Protein AF-A0A9P4TTK1-F1 (afdb_monomer_lite)

Secondary structure (DSSP, 8-state):
--B---S---TTS---EEEEEEPTT--HHHHHHHHTS--GGGEEEEPPTTT-SSS-EEEEES--HHHHHHHHH-TTEEEE-

pLDDT: mean 83.48, std 12.67, range [45.62, 93.31]

Structure (mmCIF, N/CA/C/O backbone):
data_AF-A0A9P4TTK1-F1
#
_entry.id   AF-A0A9P4TTK1-F1
#
loop_
_atom_site.group_PDB
_atom_site.id
_atom_site.type_symbol
_atom_site.label_atom_id
_atom_site.label_alt_id
_atom_site.label_comp_id
_atom_site.label_asym_id
_atom_site.label_entity_id
_atom_site.label_seq_id
_atom_site.pdbx_PDB_ins_code
_atom_site.Cartn_x
_atom_site.Cartn_y
_atom_site.Cartn_z
_atom_site.occupancy
_atom_site.B_iso_or_equiv
_atom_site.auth_seq_id
_atom_site.auth_comp_id
_atom_site.auth_asym_id
_atom_site.auth_atom_id
_atom_site.pdbx_PDB_model_num
ATOM 1 N N . ALA A 1 1 ? -4.614 -8.613 2.523 1.00 83.19 1 ALA A N 1
ATOM 2 C CA . ALA A 1 1 ? -5.023 -8.235 1.157 1.00 83.19 1 ALA A CA 1
ATOM 3 C C . ALA A 1 1 ? -4.635 -9.273 0.084 1.00 83.19 1 ALA A C 1
ATOM 5 O O . ALA A 1 1 ? -3.458 -9.645 -0.019 1.00 83.19 1 ALA A O 1
ATOM 6 N N . PRO A 1 2 ? -5.587 -9.759 -0.738 1.00 86.75 2 PRO A N 1
ATOM 7 C CA . PRO A 1 2 ? -5.292 -10.509 -1.961 1.00 86.75 2 PRO A CA 1
ATOM 8 C C . PRO A 1 2 ? -4.568 -9.644 -3.009 1.00 86.75 2 PRO A C 1
ATOM 10 O O . PRO A 1 2 ? -4.769 -8.433 -3.067 1.00 86.75 2 PRO A O 1
ATOM 13 N N . MET A 1 3 ? -3.747 -10.286 -3.846 1.00 80.56 3 MET A N 1
ATOM 14 C CA . MET A 1 3 ? -3.145 -9.667 -5.031 1.00 80.56 3 MET A CA 1
ATOM 15 C C . MET A 1 3 ? -4.042 -9.938 -6.245 1.00 80.56 3 MET A C 1
ATOM 17 O O . MET A 1 3 ? -4.418 -11.089 -6.480 1.00 80.56 3 MET A O 1
ATOM 21 N N . ARG A 1 4 ? -4.410 -8.896 -6.990 1.00 81.00 4 ARG A N 1
ATOM 22 C CA . ARG A 1 4 ? -5.273 -8.960 -8.172 1.00 81.00 4 ARG A CA 1
ATOM 23 C C . ARG A 1 4 ? -4.493 -8.499 -9.388 1.00 81.00 4 ARG A C 1
ATOM 25 O O . ARG A 1 4 ? -4.360 -7.314 -9.637 1.00 81.00 4 ARG A O 1
ATOM 32 N N . ASN A 1 5 ? -4.015 -9.448 -10.179 1.00 68.19 5 ASN A N 1
ATOM 33 C CA . ASN A 1 5 ? -3.295 -9.108 -11.395 1.00 68.19 5 ASN A CA 1
ATOM 34 C C . ASN A 1 5 ? -4.302 -8.711 -12.495 1.00 68.19 5 ASN A C 1
ATOM 36 O O . ASN A 1 5 ? -4.745 -9.551 -13.279 1.00 68.19 5 ASN A O 1
ATOM 40 N N . CYS A 1 6 ? -4.731 -7.444 -12.513 1.00 57.75 6 CYS A N 1
ATOM 41 C CA . CYS A 1 6 ? -5.682 -6.923 -13.508 1.00 57.75 6 CYS A CA 1
ATOM 42 C C . CYS A 1 6 ? -5.077 -6.826 -14.919 1.00 57.75 6 CYS A C 1
ATOM 44 O O . CYS A 1 6 ? -5.804 -6.704 -15.904 1.00 57.75 6 CYS A O 1
ATOM 46 N N . ASN A 1 7 ? -3.755 -6.964 -15.038 1.00 51.12 7 ASN A N 1
ATOM 47 C CA . ASN A 1 7 ? -3.067 -7.176 -16.299 1.00 51.12 7 ASN A CA 1
ATOM 48 C C . ASN A 1 7 ? -2.552 -8.619 -16.348 1.00 51.12 7 ASN A C 1
ATOM 50 O O . ASN A 1 7 ? -1.587 -8.955 -15.674 1.00 51.12 7 ASN A O 1
ATOM 54 N N . MET A 1 8 ? -3.149 -9.469 -17.191 1.00 45.62 8 MET A N 1
ATOM 55 C CA . MET A 1 8 ? -2.547 -10.744 -17.608 1.00 45.62 8 MET A CA 1
ATOM 56 C C . MET A 1 8 ? -1.259 -10.474 -18.402 1.00 45.62 8 MET A C 1
ATOM 58 O O . MET A 1 8 ? -1.215 -10.632 -19.622 1.00 45.62 8 MET A O 1
ATOM 62 N N . LYS A 1 9 ? -0.204 -10.006 -17.741 1.00 48.94 9 LYS A N 1
ATOM 63 C CA . LYS A 1 9 ? 1.138 -10.010 -18.306 1.00 48.94 9 LYS A CA 1
ATOM 64 C C . LYS A 1 9 ? 1.877 -11.231 -17.769 1.00 48.94 9 LYS A C 1
ATOM 66 O O . LYS A 1 9 ? 1.647 -11.618 -16.624 1.00 48.94 9 LYS A O 1
ATOM 71 N N . PRO A 1 10 ? 2.701 -11.874 -18.614 1.00 47.28 10 PRO A N 1
ATOM 72 C CA . PRO A 1 10 ? 3.390 -13.100 -18.250 1.00 47.28 10 PRO A CA 1
ATOM 73 C C . PRO A 1 10 ? 4.192 -12.890 -16.967 1.00 47.28 10 PRO A C 1
ATOM 75 O O . PRO A 1 10 ? 4.783 -11.830 -16.763 1.00 47.28 10 PRO A O 1
ATOM 78 N N . GLU A 1 11 ? 4.218 -13.936 -16.151 1.00 51.62 11 GLU A N 1
ATOM 79 C CA . GLU A 1 11 ? 4.823 -14.109 -14.820 1.00 51.62 11 GLU A CA 1
ATOM 80 C C . GLU A 1 11 ? 6.310 -13.704 -14.662 1.00 51.62 11 GLU A C 1
ATOM 82 O O . GLU A 1 11 ? 6.878 -13.856 -13.588 1.00 51.62 11 GLU A O 1
ATOM 87 N N . ASN A 1 12 ? 6.923 -13.126 -15.701 1.00 47.44 12 ASN A N 1
ATOM 88 C CA . ASN A 1 12 ? 8.321 -12.696 -15.780 1.00 47.44 12 ASN A CA 1
ATOM 89 C C . ASN A 1 12 ? 8.514 -11.192 -16.074 1.00 47.44 12 ASN A C 1
ATOM 91 O O . ASN A 1 12 ? 9.624 -10.780 -16.415 1.00 47.44 12 ASN A O 1
ATOM 95 N N . GLN A 1 13 ? 7.477 -10.351 -15.983 1.00 50.22 13 GLN A N 1
ATOM 96 C CA . GLN A 1 13 ? 7.684 -8.897 -15.980 1.00 50.22 13 GLN A CA 1
ATOM 97 C C . GLN A 1 13 ? 7.901 -8.402 -14.555 1.00 50.22 13 GLN A C 1
ATOM 99 O O . GLN A 1 13 ? 7.076 -8.658 -13.681 1.00 50.22 13 GLN A O 1
ATOM 104 N N . ALA A 1 14 ? 9.002 -7.676 -14.343 1.00 55.06 14 ALA A N 1
ATOM 105 C CA . ALA A 1 14 ? 9.185 -6.873 -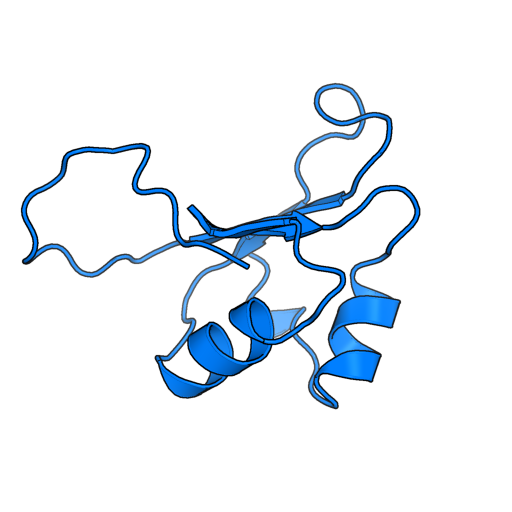13.145 1.00 55.06 14 ALA A CA 1
ATOM 106 C C . ALA A 1 14 ? 7.951 -5.973 -12.996 1.00 55.06 14 ALA A C 1
ATOM 108 O O . ALA A 1 14 ? 7.636 -5.176 -13.883 1.00 55.06 14 ALA A O 1
ATOM 109 N N . ILE A 1 15 ? 7.188 -6.181 -11.924 1.00 62.72 15 ILE A N 1
ATOM 110 C CA . ILE A 1 15 ? 6.073 -5.302 -11.596 1.00 62.72 15 ILE A CA 1
ATOM 111 C C . ILE A 1 15 ? 6.709 -4.024 -11.058 1.00 62.72 15 ILE A C 1
ATOM 113 O O . ILE A 1 15 ? 7.060 -3.938 -9.886 1.00 62.72 15 ILE A O 1
ATOM 117 N N . ASP A 1 16 ? 6.901 -3.048 -11.942 1.00 74.25 16 ASP A N 1
ATOM 118 C CA . ASP A 1 16 ? 7.511 -1.762 -11.581 1.00 74.25 16 ASP A CA 1
ATOM 119 C C . ASP A 1 16 ? 6.592 -0.913 -10.691 1.00 74.25 16 ASP A C 1
ATOM 121 O O . ASP A 1 16 ? 7.029 0.061 -10.078 1.00 74.25 16 ASP A O 1
ATOM 125 N N . ARG A 1 17 ? 5.302 -1.260 -10.631 1.00 84.19 17 ARG A N 1
ATOM 126 C CA . ARG A 1 17 ? 4.277 -0.459 -9.974 1.00 84.19 17 ARG A CA 1
ATOM 127 C C . ARG A 1 17 ? 3.135 -1.318 -9.458 1.00 84.19 17 ARG A C 1
ATOM 129 O O . ARG A 1 17 ? 2.583 -2.113 -10.212 1.00 84.19 17 ARG A O 1
ATOM 136 N N . TYR A 1 18 ? 2.747 -1.058 -8.218 1.00 88.62 18 TYR A N 1
ATOM 137 C CA . TYR A 1 18 ? 1.582 -1.628 -7.560 1.00 88.62 18 TYR A CA 1
ATOM 138 C C . TYR A 1 18 ? 0.506 -0.567 -7.358 1.00 88.62 18 TYR A C 1
ATOM 140 O O . TYR A 1 18 ? 0.810 0.598 -7.081 1.00 88.62 18 TYR A O 1
ATOM 148 N N . ILE A 1 19 ? -0.755 -0.974 -7.447 1.00 90.75 19 ILE A N 1
ATOM 149 C CA . ILE A 1 19 ? -1.896 -0.147 -7.055 1.00 90.75 19 ILE A CA 1
ATOM 150 C C . ILE A 1 19 ? -2.459 -0.709 -5.758 1.00 90.75 19 ILE A C 1
ATOM 152 O O . ILE A 1 19 ? -2.873 -1.861 -5.692 1.00 90.75 19 ILE A O 1
ATOM 156 N N . VAL A 1 20 ? -2.479 0.101 -4.706 1.00 91.75 20 VAL A N 1
ATOM 157 C CA . VAL A 1 20 ? -2.947 -0.319 -3.384 1.00 91.75 20 VAL A CA 1
ATOM 158 C C . VAL A 1 20 ? -4.284 0.341 -3.093 1.00 91.75 20 VAL A C 1
ATOM 160 O O . VAL A 1 20 ? -4.418 1.566 -3.163 1.00 91.75 20 VAL A O 1
ATOM 163 N N . HIS A 1 21 ? -5.270 -0.481 -2.743 1.00 93.31 21 HIS A N 1
ATOM 164 C CA . HIS A 1 21 ? -6.601 -0.039 -2.353 1.00 93.31 21 HIS A CA 1
ATOM 165 C C . HIS A 1 21 ? -6.762 -0.183 -0.844 1.00 93.31 21 HIS A C 1
ATOM 167 O O . HIS A 1 21 ? -6.752 -1.298 -0.321 1.00 93.31 21 HIS A O 1
ATOM 173 N N . LEU A 1 22 ? -6.940 0.938 -0.147 1.00 92.62 22 LEU A N 1
ATOM 174 C CA . LEU A 1 22 ? -7.246 0.935 1.280 1.00 92.62 22 LEU A CA 1
ATOM 175 C C . LEU A 1 22 ? -8.752 0.761 1.517 1.00 92.62 22 LEU A C 1
ATOM 177 O O . LEU A 1 22 ? -9.578 1.060 0.647 1.00 92.62 22 LEU A O 1
ATOM 181 N N . GLN A 1 23 ? -9.106 0.284 2.706 1.00 91.62 23 GLN A N 1
ATOM 182 C CA . GLN A 1 23 ? -10.476 0.244 3.198 1.00 91.62 23 GLN A CA 1
ATOM 183 C C . GLN A 1 23 ? 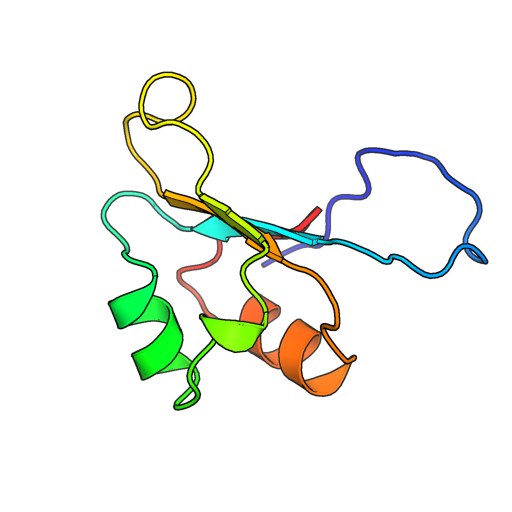-11.054 1.668 3.294 1.00 91.62 23 GLN A C 1
ATOM 185 O O . GLN A 1 23 ? -10.310 2.652 3.421 1.00 91.62 23 GLN A O 1
ATOM 190 N N . PRO A 1 24 ? -12.389 1.816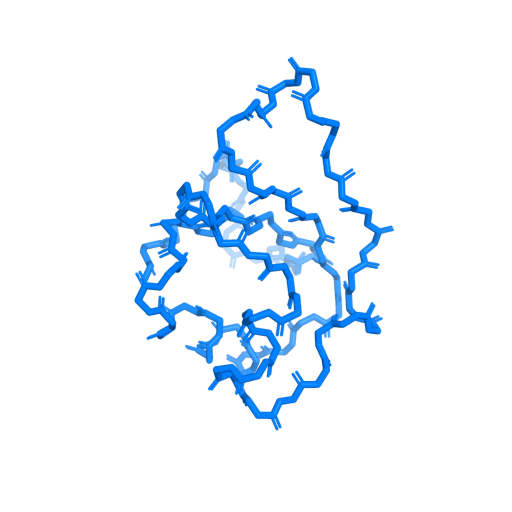 3.227 1.00 88.25 24 PRO A N 1
ATOM 191 C CA . PRO A 1 24 ? -13.026 3.113 3.381 1.00 88.25 24 PRO A CA 1
ATOM 192 C C . PRO A 1 24 ? -12.631 3.801 4.690 1.00 88.25 24 PRO A C 1
ATOM 194 O O . PRO A 1 24 ? -12.513 3.159 5.729 1.00 88.25 24 PRO A O 1
ATOM 197 N N . ASN A 1 25 ? -12.484 5.125 4.646 1.00 84.25 25 ASN A N 1
ATOM 198 C CA . ASN A 1 25 ? -12.067 5.968 5.780 1.00 84.25 25 ASN A CA 1
ATOM 199 C C . ASN A 1 25 ? -10.638 5.745 6.317 1.00 84.25 25 ASN A C 1
ATOM 201 O O . ASN A 1 25 ? -10.295 6.365 7.323 1.00 84.25 25 ASN A O 1
ATOM 205 N N . HIS A 1 26 ? -9.799 4.944 5.655 1.00 87.25 26 HIS A N 1
ATOM 206 C CA . HIS A 1 26 ? -8.393 4.784 6.027 1.00 87.25 26 HIS A CA 1
ATOM 207 C C . HIS A 1 26 ? -7.484 5.729 5.224 1.00 87.25 26 HIS A C 1
ATOM 209 O O . HIS A 1 26 ? -7.657 5.896 4.011 1.00 87.25 26 HIS A O 1
ATOM 215 N N . SER A 1 27 ? -6.517 6.371 5.885 1.00 87.75 27 SER A N 1
ATOM 216 C CA . SER A 1 27 ? -5.555 7.271 5.237 1.00 87.75 27 SER A CA 1
ATOM 217 C C . SER A 1 27 ? -4.195 6.612 4.990 1.00 87.75 27 SER A C 1
ATOM 219 O O . SER A 1 27 ? -3.818 5.641 5.638 1.00 87.75 27 SER A O 1
ATOM 221 N N . ILE A 1 28 ? -3.409 7.189 4.075 1.00 87.75 28 ILE A N 1
ATOM 222 C CA . ILE A 1 28 ? -2.008 6.788 3.850 1.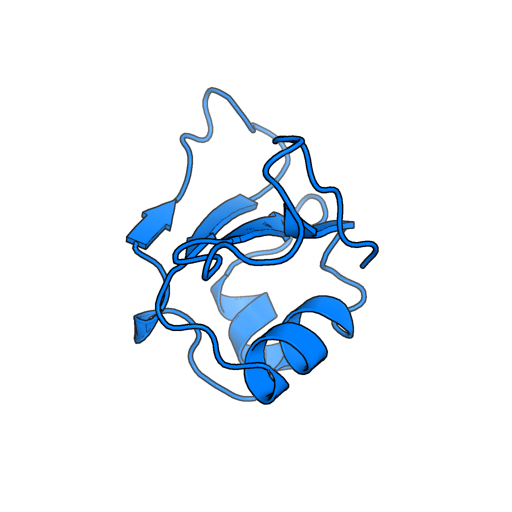00 87.75 28 ILE A CA 1
ATOM 223 C C . ILE A 1 28 ? -1.149 6.979 5.108 1.00 87.75 28 ILE A C 1
ATOM 225 O O . ILE A 1 28 ? -0.234 6.189 5.343 1.00 87.75 28 ILE A O 1
ATOM 229 N N . GLN A 1 29 ? -1.440 7.996 5.929 1.00 88.12 29 GLN A N 1
ATOM 230 C CA . GLN A 1 29 ? -0.721 8.192 7.190 1.00 88.12 29 GLN A CA 1
ATOM 231 C C . GLN A 1 29 ? -1.000 7.048 8.165 1.00 88.12 29 GLN A C 1
ATOM 233 O O . GLN A 1 29 ? -0.059 6.456 8.680 1.00 88.12 29 GLN A O 1
ATOM 238 N N . GLN A 1 30 ? -2.273 6.690 8.354 1.00 89.31 30 GLN A N 1
ATOM 239 C CA . GLN A 1 30 ? -2.657 5.573 9.223 1.00 89.31 30 GLN A CA 1
ATOM 240 C C . GLN A 1 30 ? -2.060 4.252 8.719 1.00 89.31 30 GLN A C 1
ATOM 242 O O . GLN A 1 30 ? -1.526 3.476 9.507 1.00 89.31 30 GLN A O 1
ATOM 247 N N . HIS A 1 31 ? -2.035 4.050 7.399 1.00 90.62 31 HIS A N 1
ATOM 248 C CA . HIS A 1 31 ? -1.386 2.893 6.789 1.00 90.62 31 HIS A CA 1
ATOM 249 C C . HIS A 1 31 ? 0.129 2.854 7.082 1.00 90.62 31 HIS A C 1
ATOM 251 O O . HIS A 1 31 ? 0.667 1.829 7.497 1.00 90.62 31 HIS A O 1
ATOM 257 N N . SER A 1 32 ? 0.824 3.989 6.949 1.00 89.06 32 SER A N 1
ATOM 258 C CA . SER A 1 32 ? 2.256 4.105 7.279 1.00 89.06 32 SER A CA 1
ATOM 259 C C . SER A 1 32 ? 2.538 3.824 8.760 1.00 89.06 32 SER A C 1
ATOM 261 O O . SER A 1 32 ? 3.519 3.162 9.105 1.00 89.06 32 SER A O 1
ATOM 263 N N . GLU A 1 33 ? 1.663 4.297 9.649 1.00 90.25 33 GLU A N 1
ATOM 264 C CA . GLU A 1 33 ? 1.749 4.039 11.089 1.00 90.25 33 GLU A CA 1
ATOM 265 C C . GLU A 1 33 ? 1.592 2.547 11.408 1.00 90.25 33 GLU A C 1
ATOM 267 O O . GLU A 1 33 ? 2.396 2.000 12.170 1.00 90.25 33 GLU A O 1
ATOM 272 N N . THR A 1 34 ? 0.625 1.866 10.781 1.00 89.19 34 THR A N 1
ATOM 273 C CA . THR A 1 34 ? 0.413 0.415 10.923 1.00 89.19 34 THR A CA 1
ATOM 274 C C . THR A 1 34 ? 1.649 -0.376 10.502 1.00 89.19 34 THR A C 1
ATOM 276 O O . THR A 1 34 ? 2.077 -1.295 11.206 1.00 89.19 34 THR A O 1
ATOM 279 N N . LEU A 1 35 ? 2.276 0.015 9.391 1.00 87.12 35 LEU A N 1
ATOM 280 C CA . LEU A 1 35 ? 3.489 -0.625 8.881 1.00 87.12 35 LEU A CA 1
ATOM 281 C C . LEU A 1 35 ? 4.762 -0.229 9.648 1.00 87.12 35 LEU A C 1
ATOM 283 O O . LEU A 1 35 ? 5.809 -0.846 9.452 1.00 87.12 35 LEU A O 1
ATOM 287 N N . ARG A 1 36 ? 4.688 0.775 10.535 1.00 89.88 36 ARG A N 1
ATOM 288 C CA . ARG A 1 36 ? 5.832 1.378 11.246 1.00 89.88 36 ARG A CA 1
ATOM 289 C C . ARG A 1 36 ? 6.950 1.838 10.303 1.00 89.88 36 ARG A C 1
ATOM 291 O O . ARG A 1 36 ? 8.128 1.797 10.660 1.00 89.88 36 ARG A O 1
ATOM 298 N N . LEU A 1 37 ? 6.581 2.270 9.101 1.00 87.94 37 LEU A N 1
ATOM 299 C CA . LEU A 1 37 ? 7.490 2.756 8.068 1.00 87.94 37 LEU A CA 1
ATOM 300 C C . LEU A 1 37 ? 6.767 3.788 7.200 1.00 87.94 37 LEU A C 1
ATOM 302 O O . LEU A 1 37 ? 5.561 3.689 6.988 1.00 87.94 37 LEU A O 1
ATOM 306 N N . SER A 1 38 ? 7.496 4.775 6.681 1.00 86.94 38 SER A N 1
ATOM 307 C CA . SER A 1 38 ? 6.902 5.737 5.749 1.00 86.94 38 SER A CA 1
ATOM 308 C C . SER A 1 38 ? 6.781 5.109 4.365 1.00 86.94 38 SER A C 1
ATOM 310 O O . SER A 1 38 ? 7.793 4.731 3.776 1.00 86.94 38 SER A O 1
ATOM 312 N N . ILE A 1 39 ? 5.553 4.999 3.849 1.00 87.62 39 ILE A N 1
ATOM 313 C CA . ILE A 1 39 ? 5.310 4.540 2.471 1.00 87.62 39 ILE A CA 1
ATOM 314 C C . ILE A 1 39 ? 5.404 5.680 1.458 1.00 87.62 39 ILE A C 1
ATOM 316 O O . ILE A 1 39 ? 5.532 5.413 0.270 1.00 87.62 39 ILE A O 1
ATOM 320 N N . GLU A 1 40 ? 5.366 6.938 1.914 1.00 87.94 40 GLU A N 1
ATOM 321 C CA . GLU A 1 40 ? 5.384 8.132 1.058 1.00 87.94 40 GLU A CA 1
ATOM 322 C C . GLU A 1 40 ? 6.526 8.150 0.026 1.00 87.94 40 GLU A C 1
ATOM 324 O O . GLU A 1 40 ? 6.247 8.527 -1.109 1.00 87.94 40 GLU A O 1
ATOM 329 N N . PRO A 1 41 ? 7.764 7.696 0.330 1.00 90.44 41 PRO A N 1
ATOM 330 C CA . PRO A 1 41 ? 8.844 7.643 -0.660 1.00 90.44 41 PRO A CA 1
ATOM 331 C C . PRO A 1 41 ? 8.558 6.717 -1.846 1.00 90.44 41 PRO A C 1
ATOM 333 O O . PRO A 1 41 ? 9.140 6.895 -2.908 1.00 90.44 41 PRO A O 1
ATOM 336 N N . HIS A 1 42 ? 7.680 5.734 -1.653 1.00 90.44 42 HIS A N 1
ATOM 337 C CA . HIS A 1 42 ? 7.293 4.763 -2.670 1.00 90.44 42 HIS A CA 1
ATOM 338 C C . HIS A 1 42 ? 6.015 5.178 -3.403 1.00 90.44 42 HIS A C 1
ATOM 340 O O . HIS A 1 42 ? 5.677 4.568 -4.410 1.00 90.44 42 HIS A O 1
ATOM 346 N N . VAL A 1 43 ? 5.276 6.183 -2.913 1.00 91.50 43 VAL A N 1
ATOM 347 C CA . VAL A 1 43 ? 4.015 6.625 -3.523 1.00 91.50 43 VAL A CA 1
ATOM 348 C C . VAL A 1 43 ? 4.306 7.528 -4.719 1.00 91.50 43 VAL A C 1
ATOM 350 O O . VAL A 1 43 ? 4.763 8.656 -4.566 1.00 91.50 43 VAL A O 1
ATOM 353 N N . ASP A 1 44 ? 3.945 7.063 -5.914 1.00 90.56 44 ASP A N 1
ATOM 354 C CA . ASP A 1 44 ? 4.048 7.855 -7.142 1.00 90.56 44 ASP A CA 1
ATOM 355 C C . ASP A 1 44 ? 2.961 8.938 -7.194 1.00 90.56 44 ASP A C 1
ATOM 357 O O . ASP A 1 44 ? 3.208 10.098 -7.522 1.00 90.56 44 ASP A O 1
ATOM 361 N N . PHE A 1 45 ? 1.713 8.535 -6.936 1.00 89.00 45 PHE A N 1
ATOM 362 C CA . PHE A 1 45 ? 0.550 9.417 -6.940 1.00 89.00 45 PHE A CA 1
ATOM 363 C C . PHE A 1 45 ? -0.638 8.778 -6.221 1.00 89.00 45 PHE A C 1
ATOM 365 O O . PHE A 1 45 ? -0.825 7.560 -6.214 1.00 89.00 45 PHE A O 1
ATOM 372 N N . ILE A 1 46 ? -1.499 9.633 -5.673 1.00 90.69 46 ILE A N 1
ATOM 373 C CA . ILE A 1 46 ? -2.788 9.245 -5.100 1.00 90.69 46 ILE A CA 1
ATOM 374 C C . ILE A 1 46 ? -3.855 9.420 -6.181 1.00 90.69 46 ILE A C 1
ATOM 376 O O . ILE A 1 46 ? -3.950 10.477 -6.811 1.00 90.69 46 ILE A O 1
ATOM 380 N N . MET A 1 47 ? -4.663 8.389 -6.414 1.00 88.25 47 MET A N 1
ATOM 381 C CA . MET A 1 47 ? -5.745 8.457 -7.391 1.00 88.25 47 MET A CA 1
ATOM 382 C C . MET A 1 47 ? -6.831 9.432 -6.926 1.00 88.25 47 MET A C 1
ATOM 384 O O . MET A 1 47 ? -7.110 9.589 -5.738 1.00 88.25 47 MET A O 1
ATOM 388 N N . SER A 1 48 ? -7.451 10.120 -7.887 1.00 82.69 48 SER A N 1
ATOM 389 C CA . SER A 1 48 ? -8.415 11.179 -7.589 1.00 82.69 48 SER A CA 1
ATOM 390 C C . SER A 1 48 ? -9.605 10.667 -6.773 1.00 82.69 48 SER A C 1
ATOM 392 O O . SER A 1 48 ? -10.261 9.697 -7.160 1.00 82.69 48 SER A O 1
ATOM 394 N N . LYS A 1 49 ? -9.983 11.428 -5.735 1.00 79.25 49 LYS A N 1
ATOM 395 C CA . LYS A 1 49 ? -11.224 11.217 -4.967 1.00 79.25 49 LYS A CA 1
ATOM 396 C C . LYS A 1 49 ? -12.492 11.229 -5.827 1.00 79.25 49 LYS A C 1
ATOM 398 O O . LYS A 1 49 ? -13.534 10.757 -5.394 1.00 79.25 49 LYS A O 1
ATOM 403 N N . ARG A 1 50 ? -12.429 11.774 -7.048 1.00 81.56 50 ARG A N 1
ATOM 404 C CA . ARG A 1 50 ? -13.552 11.728 -7.993 1.00 81.56 50 ARG A CA 1
ATOM 405 C C . ARG A 1 50 ? -13.834 10.308 -8.495 1.00 81.56 50 ARG A C 1
ATOM 407 O O . ARG A 1 50 ? -14.979 10.009 -8.804 1.00 81.56 50 ARG A O 1
ATOM 414 N N . LEU A 1 51 ? -12.799 9.473 -8.602 1.00 81.88 51 LEU A N 1
ATOM 415 C CA . LEU A 1 51 ? -12.911 8.066 -9.000 1.00 81.88 51 LEU A CA 1
ATOM 416 C C . LEU A 1 51 ? -13.155 7.162 -7.787 1.00 81.88 51 LEU A C 1
ATOM 418 O O . LEU A 1 51 ? -13.907 6.200 -7.889 1.00 81.88 51 LEU A O 1
ATOM 422 N N . TYR A 1 52 ? -12.558 7.509 -6.644 1.00 84.00 52 TYR A N 1
ATOM 423 C CA . TYR A 1 52 ? -12.655 6.759 -5.393 1.00 84.00 52 TYR A CA 1
ATOM 424 C C . TYR A 1 52 ? -13.078 7.698 -4.261 1.00 84.00 52 TYR A C 1
ATOM 426 O O . TYR A 1 52 ? -12.248 8.308 -3.591 1.00 84.00 52 TYR A O 1
ATOM 434 N N . SER A 1 53 ? -14.387 7.882 -4.094 1.00 83.25 53 SER A N 1
ATOM 435 C CA . SER A 1 53 ? -14.932 8.868 -3.152 1.00 83.25 53 SER A CA 1
ATOM 436 C C . SER A 1 53 ? -14.912 8.408 -1.696 1.00 83.25 53 SER A C 1
ATOM 438 O O . SER A 1 53 ? -14.924 9.243 -0.796 1.00 83.25 53 SER A O 1
ATOM 440 N N . ASP A 1 54 ? -14.919 7.095 -1.469 1.00 87.75 54 ASP A N 1
ATOM 441 C CA . ASP A 1 54 ? -15.035 6.448 -0.158 1.00 87.75 54 ASP A CA 1
ATOM 442 C C . ASP A 1 54 ? -13.694 5.966 0.407 1.00 87.75 54 ASP A C 1
ATOM 444 O O . ASP A 1 54 ? -13.586 5.722 1.608 1.00 87.75 54 ASP A O 1
ATOM 448 N N . ARG A 1 55 ? -12.672 5.832 -0.441 1.00 88.38 55 ARG A N 1
ATOM 449 C CA . ARG A 1 55 ? -11.412 5.167 -0.102 1.00 88.38 55 ARG A CA 1
ATOM 450 C C . ARG A 1 55 ? -10.202 5.865 -0.698 1.00 88.38 55 ARG A C 1
ATOM 452 O O . ARG A 1 55 ? -10.307 6.618 -1.666 1.00 88.38 55 ARG A O 1
ATOM 459 N N . VAL A 1 56 ? -9.037 5.565 -0.140 1.00 90.81 56 VAL A N 1
ATOM 460 C CA . VAL A 1 56 ? -7.757 5.997 -0.695 1.00 90.81 56 VAL A CA 1
ATOM 461 C C . VAL A 1 56 ? -7.205 4.891 -1.583 1.00 90.81 56 VAL A C 1
ATOM 463 O O . VAL A 1 56 ? -7.101 3.737 -1.172 1.00 90.81 56 VAL A O 1
ATOM 466 N N . VAL A 1 57 ? -6.850 5.264 -2.810 1.00 92.00 57 VAL A N 1
ATOM 467 C CA . VAL A 1 57 ? -6.147 4.396 -3.754 1.00 92.00 57 VAL A CA 1
ATOM 468 C C . VAL A 1 57 ? -4.886 5.116 -4.186 1.00 92.00 57 VAL A C 1
ATOM 470 O O . VAL A 1 57 ? -4.947 6.292 -4.557 1.00 92.00 57 VAL A O 1
ATOM 473 N N . TYR A 1 58 ? -3.749 4.436 -4.129 1.00 92.31 58 TYR A N 1
ATOM 474 C CA . TYR A 1 58 ? -2.476 5.017 -4.534 1.00 92.31 58 TYR A CA 1
ATOM 475 C C . TYR A 1 58 ? -1.672 4.059 -5.399 1.00 92.31 58 TYR A C 1
ATOM 477 O O . TYR A 1 58 ? -1.759 2.840 -5.273 1.00 92.31 58 TYR A O 1
ATOM 485 N N . SER A 1 59 ? -0.895 4.654 -6.294 1.00 90.94 59 SER A N 1
ATOM 486 C CA . SER A 1 59 ? 0.124 3.972 -7.074 1.00 90.94 59 SER A CA 1
ATOM 487 C C . SER A 1 59 ? 1.444 4.070 -6.334 1.00 90.94 59 SER A C 1
ATOM 489 O O . SER A 1 59 ? 1.809 5.161 -5.889 1.00 90.94 59 SER A O 1
ATOM 491 N N . ALA A 1 60 ? 2.170 2.965 -6.248 1.00 91.25 60 ALA A N 1
ATOM 492 C CA . ALA A 1 60 ? 3.494 2.942 -5.661 1.00 91.25 60 ALA A CA 1
ATOM 493 C C . ALA A 1 60 ? 4.476 2.103 -6.474 1.00 91.25 60 ALA A C 1
ATOM 495 O O . ALA A 1 60 ? 4.107 1.079 -7.046 1.00 91.25 60 ALA A O 1
ATOM 496 N N . SER A 1 61 ? 5.725 2.544 -6.509 1.00 89.75 61 SER A N 1
ATOM 497 C CA . SER A 1 61 ? 6.827 1.920 -7.236 1.00 89.75 61 SER A CA 1
ATOM 498 C C . SER A 1 61 ? 8.005 1.658 -6.292 1.00 89.75 61 SER A C 1
ATOM 500 O O . SER A 1 61 ? 7.978 2.029 -5.117 1.00 89.75 61 SER A O 1
ATOM 502 N N . GLU A 1 62 ? 9.014 0.923 -6.770 1.00 88.31 62 GLU A N 1
ATOM 503 C CA . GLU A 1 62 ? 10.197 0.549 -5.970 1.00 88.31 62 GLU A CA 1
ATOM 504 C C . GLU A 1 62 ? 9.857 -0.215 -4.672 1.00 88.31 62 GLU A C 1
ATOM 506 O O . GLU A 1 62 ? 10.581 -0.172 -3.674 1.00 88.31 62 GLU A O 1
ATOM 511 N N . ILE A 1 63 ? 8.738 -0.943 -4.677 1.00 87.06 63 ILE A N 1
ATOM 512 C CA . ILE A 1 63 ? 8.317 -1.786 -3.560 1.00 87.06 63 ILE A CA 1
ATOM 513 C C . ILE A 1 63 ? 9.041 -3.131 -3.656 1.00 87.06 63 ILE A C 1
ATOM 515 O O . ILE A 1 63 ? 8.816 -3.912 -4.580 1.00 87.06 63 ILE A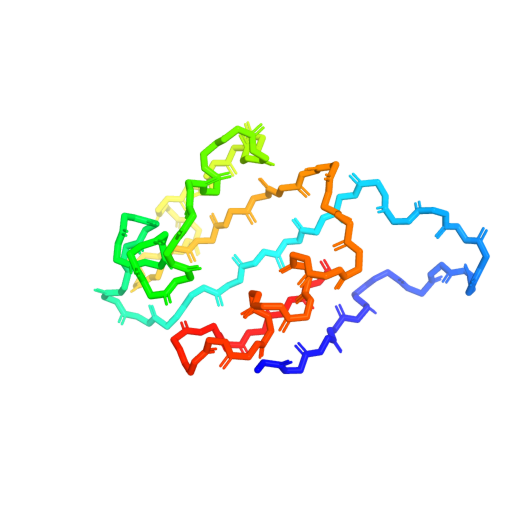 O 1
ATOM 519 N N . ASN A 1 64 ? 9.883 -3.428 -2.665 1.00 87.69 64 ASN A N 1
ATOM 520 C CA . ASN A 1 64 ? 10.499 -4.747 -2.520 1.00 87.69 64 ASN A CA 1
ATOM 521 C C . ASN A 1 64 ? 9.516 -5.782 -1.935 1.00 87.69 64 ASN A C 1
ATOM 523 O O . ASN A 1 64 ? 8.468 -5.434 -1.392 1.00 87.69 64 ASN A O 1
ATOM 527 N N . GLU A 1 65 ? 9.867 -7.069 -2.002 1.00 85.62 65 GLU A N 1
ATOM 528 C CA . GLU A 1 65 ? 9.000 -8.159 -1.526 1.00 85.62 65 GLU A CA 1
ATOM 529 C C . GLU A 1 65 ? 8.620 -8.033 -0.043 1.00 85.62 65 GLU A C 1
ATOM 531 O O . GLU A 1 65 ? 7.482 -8.316 0.331 1.00 85.62 65 GLU A O 1
ATOM 536 N N . THR A 1 66 ? 9.542 -7.565 0.803 1.00 89.19 66 THR A N 1
ATOM 537 C CA . THR A 1 66 ? 9.292 -7.364 2.237 1.00 89.19 66 THR A CA 1
ATOM 538 C C . THR A 1 66 ? 8.228 -6.295 2.470 1.00 89.19 66 THR A C 1
ATOM 540 O O . THR A 1 66 ? 7.281 -6.520 3.223 1.00 89.19 66 THR A O 1
ATOM 543 N N . LEU A 1 67 ? 8.352 -5.146 1.802 1.00 89.06 67 LEU A N 1
ATOM 544 C CA . LEU A 1 67 ? 7.397 -4.047 1.883 1.00 89.06 67 LEU A CA 1
ATOM 545 C C . LEU A 1 67 ? 6.051 -4.450 1.277 1.00 89.06 67 LEU A C 1
ATOM 547 O O . LEU A 1 67 ? 5.012 -4.188 1.875 1.00 89.06 67 LEU A O 1
ATOM 551 N N . LEU A 1 68 ? 6.057 -5.163 0.150 1.00 89.44 68 LEU A N 1
ATOM 552 C CA . LEU A 1 68 ? 4.843 -5.701 -0.461 1.00 89.44 68 LEU A CA 1
ATOM 553 C C . LEU A 1 68 ? 4.119 -6.666 0.480 1.00 89.44 68 LEU A C 1
ATOM 555 O O . LEU A 1 68 ? 2.900 -6.591 0.636 1.00 89.44 68 LEU A O 1
ATOM 559 N N . SER A 1 69 ? 4.859 -7.566 1.129 1.00 89.25 69 SER A N 1
ATOM 560 C CA . SER A 1 69 ? 4.304 -8.489 2.117 1.00 89.25 69 SER A CA 1
ATOM 561 C C . SER A 1 69 ? 3.741 -7.741 3.324 1.00 89.25 69 SER A C 1
ATOM 563 O O . SER A 1 69 ? 2.694 -8.130 3.840 1.00 89.25 69 SER A O 1
ATOM 565 N N . ALA A 1 70 ? 4.396 -6.663 3.759 1.00 91.12 70 ALA A N 1
ATOM 566 C CA . ALA A 1 70 ? 3.930 -5.834 4.863 1.00 91.12 70 ALA A CA 1
ATOM 567 C C . ALA A 1 70 ? 2.622 -5.109 4.501 1.00 91.12 70 ALA A C 1
ATOM 569 O O . ALA A 1 70 ? 1.628 -5.289 5.199 1.00 91.12 70 ALA A O 1
ATOM 570 N N . ILE A 1 71 ? 2.582 -4.409 3.358 1.00 91.31 71 ILE A N 1
ATOM 571 C CA . ILE A 1 71 ? 1.372 -3.763 2.815 1.00 91.31 71 ILE A CA 1
ATOM 572 C C . ILE A 1 71 ? 0.231 -4.778 2.721 1.00 91.31 71 ILE A C 1
ATOM 574 O O . ILE A 1 71 ? -0.871 -4.540 3.198 1.00 91.31 71 ILE A O 1
ATOM 578 N N . ARG A 1 72 ? 0.489 -5.966 2.165 1.00 91.94 72 ARG A N 1
ATOM 579 C CA . ARG A 1 72 ? -0.544 -7.003 2.025 1.00 91.94 72 ARG A CA 1
ATOM 580 C C . ARG A 1 72 ? -1.008 -7.603 3.349 1.00 91.94 72 ARG A C 1
ATOM 582 O O . ARG A 1 72 ? -2.080 -8.211 3.369 1.00 91.94 72 ARG A O 1
ATOM 589 N N . SER A 1 73 ? -0.217 -7.488 4.408 1.00 90.31 73 SER A N 1
ATOM 590 C CA . SER A 1 73 ? -0.569 -7.979 5.742 1.00 90.31 73 SER A CA 1
ATOM 591 C C . SER A 1 73 ? -1.375 -6.960 6.543 1.00 90.31 73 SER A C 1
ATOM 593 O O . SER A 1 73 ? -1.951 -7.332 7.563 1.00 90.31 73 SER A O 1
ATOM 595 N N . ASP A 1 74 ? -1.448 -5.709 6.085 1.00 90.62 74 ASP A N 1
ATOM 596 C CA . ASP A 1 74 ? -2.294 -4.698 6.702 1.00 90.62 74 ASP A CA 1
ATOM 597 C C . ASP A 1 74 ? -3.785 -5.066 6.503 1.00 90.62 74 ASP A C 1
ATOM 599 O O . ASP A 1 74 ? -4.224 -5.265 5.360 1.00 90.62 74 ASP A O 1
ATOM 603 N N . PRO A 1 75 ? -4.572 -5.211 7.591 1.00 89.50 75 PRO A N 1
ATOM 604 C CA . PRO A 1 75 ? -6.002 -5.518 7.510 1.00 89.50 75 PRO A CA 1
ATOM 605 C C . PRO A 1 75 ? -6.821 -4.418 6.821 1.00 89.50 75 PRO A C 1
ATOM 607 O O . PRO A 1 75 ? -7.898 -4.695 6.295 1.00 89.50 75 PRO A O 1
ATOM 610 N N . GLU A 1 76 ? -6.298 -3.197 6.785 1.00 91.81 76 GLU A N 1
ATOM 611 C CA . GLU A 1 76 ? -6.928 -2.024 6.191 1.00 91.81 76 GLU A CA 1
ATOM 612 C C . GLU A 1 76 ? -6.618 -1.908 4.693 1.00 91.81 76 GLU A C 1
ATOM 614 O O . GLU A 1 76 ? -7.091 -0.987 4.033 1.00 91.81 76 GLU A O 1
ATOM 619 N N . VAL A 1 77 ? -5.864 -2.851 4.118 1.00 92.31 77 VAL A N 1
ATOM 620 C CA . VAL A 1 77 ? -5.687 -2.975 2.667 1.00 92.31 77 VAL A CA 1
ATOM 621 C C . VAL A 1 77 ? -6.709 -3.971 2.116 1.00 92.31 77 VAL A C 1
ATOM 623 O O . VAL A 1 77 ? -6.695 -5.163 2.436 1.00 92.31 77 VAL A O 1
ATOM 626 N N . ASP A 1 78 ? -7.585 -3.484 1.237 1.00 91.12 78 ASP A N 1
ATOM 627 C CA . ASP A 1 78 ? -8.628 -4.269 0.571 1.00 91.12 78 ASP A CA 1
ATOM 628 C C . ASP A 1 78 ? -8.011 -5.237 -0.450 1.00 91.12 78 ASP A C 1
ATOM 630 O O . ASP A 1 78 ? -8.183 -6.452 -0.355 1.00 91.12 78 ASP A O 1
ATOM 634 N N . PHE A 1 79 ? -7.210 -4.726 -1.391 1.00 88.75 79 PHE A N 1
ATOM 635 C CA . PHE A 1 79 ? -6.431 -5.522 -2.346 1.00 88.75 79 PHE A CA 1
ATOM 636 C C . PHE A 1 79 ? -5.271 -4.712 -2.945 1.00 88.75 79 PHE A C 1
ATOM 638 O O . PHE A 1 79 ? -5.223 -3.486 -2.829 1.00 88.75 79 PHE A O 1
ATOM 645 N N . VAL A 1 80 ? -4.336 -5.421 -3.580 1.00 89.25 80 VAL A N 1
ATOM 646 C CA . VAL A 1 80 ? -3.200 -4.840 -4.315 1.00 89.25 80 VAL A CA 1
ATOM 647 C C . VAL A 1 80 ? -3.235 -5.336 -5.761 1.00 89.25 80 VAL A C 1
ATOM 649 O O . VAL A 1 80 ? -3.442 -6.534 -5.956 1.00 89.25 80 VAL A O 1
ATOM 652 N N . GLU A 1 81 ? -3.037 -4.459 -6.745 1.00 87.44 81 GLU A N 1
ATOM 653 C CA . GLU A 1 81 ? -2.912 -4.788 -8.180 1.00 87.44 81 GLU A CA 1
ATOM 654 C C . GLU A 1 81 ? -1.489 -4.630 -8.705 1.00 87.44 81 GLU A C 1
ATOM 656 O O . GLU A 1 81 ? -0.800 -3.692 -8.240 1.00 87.44 81 GLU A O 1
#

Sequence (81 aa):
APMRNCNMKPENQAIDRYIVHLQPNHSIQQHSETLRLSIEPHVDFIMSKRLYSDRVVYSASEINETLLSAIRSDPEVDFVE

Organism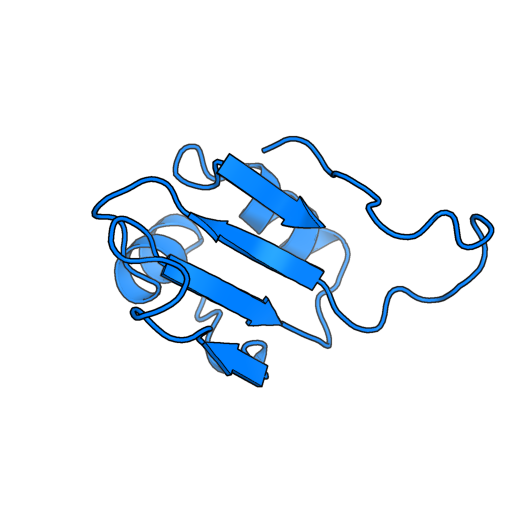: NCBI:txid1048955

Radius of gyration: 12.15 Å; chains: 1; bounding box: 26×26×30 Å

Foldseek 3Di:
DAADCPDPDPPPDDPQKKKWKFAFPDDLVNLCVQLVHRQVVFFPDWDDCVVVVGTTITMGGPQDPVNVVSSVPPPRTPYMD